Protein AF-A0A536DWQ0-F1 (afdb_monomer_lite)

pLDDT: mean 93.23, std 11.9, range [39.97, 98.62]

Radius of gyration: 15.37 Å; chains: 1; bounding box: 25×39×35 Å

Sequence (87 aa):
MVREAIKSYTAEDAERLNAELGQKSAEEIVRWAGETFGPAIKFANSFGAEDVALQDIIAKTAPQIRVFTLDTGRLNDETYEVMENVR

Foldseek 3Di:
DDDDPDDDADPVNVVVCCVVCVVDDLLVVLLCCCVVCPQNAAAEAQLPPVSLVSVVSCVVRRVSHHYDYDCPVDDDPVSVVSVVVSD

Secondary structure (DSSP, 8-state):
----------HHHHHHHHHHHTTS-HHHHHHHHHHHHGGG-EEE----HHHHHHHHHHHHH-TTSEEE----S---HHHHHHHHHT-

Structure (mmCIF, N/CA/C/O backbone):
data_AF-A0A536DWQ0-F1
#
_entry.id   AF-A0A536DWQ0-F1
#
loop_
_atom_site.group_PDB
_atom_site.id
_atom_site.type_symbol
_atom_site.label_atom_id
_atom_site.label_alt_id
_atom_site.label_comp_id
_atom_site.label_asym_id
_atom_site.label_entity_id
_atom_site.label_seq_id
_atom_site.pdbx_PDB_ins_code
_atom_site.Cartn_x
_atom_site.Cartn_y
_atom_site.Cartn_z
_atom_site.occupancy
_atom_site.B_iso_or_equiv
_atom_site.auth_seq_id
_atom_site.auth_comp_id
_atom_site.auth_asym_id
_atom_site.auth_atom_id
_atom_site.pdbx_PDB_model_num
ATOM 1 N N . MET A 1 1 ? -12.344 22.241 -13.614 1.00 39.97 1 MET A N 1
ATOM 2 C CA . MET A 1 1 ? -11.553 21.172 -12.971 1.00 39.97 1 MET A CA 1
ATOM 3 C C . MET A 1 1 ? -10.945 21.767 -11.708 1.00 39.97 1 MET A C 1
ATOM 5 O O . MET A 1 1 ? -9.957 22.484 -11.795 1.00 39.97 1 MET A O 1
ATOM 9 N N . VAL A 1 2 ? -11.627 21.627 -10.571 1.00 41.78 2 VAL A N 1
ATOM 10 C CA . VAL A 1 2 ? -11.167 22.195 -9.296 1.00 41.78 2 VAL A CA 1
ATOM 11 C C . VAL A 1 2 ? -10.063 21.273 -8.788 1.00 41.78 2 VAL A C 1
ATOM 13 O O . VAL A 1 2 ? -10.319 20.098 -8.552 1.00 41.78 2 VAL A O 1
ATOM 16 N N . ARG A 1 3 ? -8.822 21.763 -8.712 1.00 50.09 3 ARG A N 1
ATOM 17 C CA . ARG A 1 3 ? -7.767 21.062 -7.977 1.00 50.09 3 ARG A CA 1
ATOM 18 C C . ARG A 1 3 ? -8.153 21.170 -6.505 1.00 50.09 3 ARG A C 1
ATOM 20 O O . ARG A 1 3 ? -8.077 22.268 -5.960 1.00 50.09 3 ARG A O 1
ATOM 27 N N . GLU A 1 4 ? -8.626 20.088 -5.891 1.00 58.38 4 GLU A N 1
ATOM 28 C CA . GLU A 1 4 ? -8.675 20.031 -4.430 1.00 58.38 4 GLU A CA 1
ATOM 29 C C . GLU A 1 4 ? -7.269 20.331 -3.909 1.00 58.38 4 GLU A C 1
ATOM 31 O O . GLU A 1 4 ? -6.272 19.830 -4.440 1.00 58.38 4 GLU A O 1
ATOM 36 N N . ALA A 1 5 ? -7.179 21.237 -2.937 1.00 57.56 5 ALA A N 1
ATOM 37 C CA . ALA A 1 5 ? -5.914 21.576 -2.318 1.00 57.56 5 ALA A CA 1
ATOM 38 C C . ALA A 1 5 ? -5.355 20.304 -1.673 1.00 57.56 5 ALA A C 1
ATOM 40 O O . ALA A 1 5 ? -5.955 19.763 -0.746 1.00 57.56 5 ALA A O 1
ATOM 41 N N . ILE A 1 6 ? -4.220 19.817 -2.178 1.00 64.44 6 ILE A N 1
ATOM 42 C CA . ILE A 1 6 ? -3.495 18.729 -1.526 1.00 64.44 6 ILE A CA 1
ATOM 43 C C . ILE A 1 6 ? -3.109 19.254 -0.148 1.00 64.44 6 ILE A C 1
ATOM 45 O O . ILE A 1 6 ? -2.359 20.228 -0.040 1.00 64.44 6 ILE A O 1
ATOM 49 N N . LYS A 1 7 ? -3.659 18.637 0.898 1.00 76.56 7 LYS A N 1
ATOM 50 C CA . LYS A 1 7 ? -3.266 18.926 2.272 1.00 76.56 7 LYS A CA 1
ATOM 51 C C . LYS A 1 7 ? -1.758 18.701 2.380 1.00 76.56 7 LYS A C 1
ATOM 53 O O . LYS A 1 7 ? -1.275 17.597 2.144 1.00 76.56 7 LYS A O 1
ATOM 58 N N . SER A 1 8 ? -1.027 19.767 2.685 1.00 86.81 8 SER A N 1
ATOM 59 C CA . SER A 1 8 ? 0.401 19.681 2.972 1.00 86.81 8 SER A CA 1
ATOM 60 C C . SER A 1 8 ? 0.579 19.162 4.392 1.00 86.81 8 SER A C 1
ATOM 62 O O . SER A 1 8 ? -0.125 19.611 5.294 1.00 86.81 8 SER A O 1
ATOM 64 N N . TYR A 1 9 ? 1.519 18.241 4.574 1.00 91.25 9 TYR A N 1
ATOM 65 C CA . TYR A 1 9 ? 1.915 17.711 5.876 1.00 91.25 9 TYR A CA 1
ATOM 66 C C . TYR A 1 9 ? 3.314 18.227 6.210 1.00 91.25 9 TYR A C 1
ATOM 68 O O . TYR A 1 9 ? 4.174 18.266 5.326 1.00 91.25 9 TYR A O 1
ATOM 76 N N . THR A 1 10 ? 3.537 18.644 7.455 1.00 96.25 10 THR A N 1
ATOM 77 C CA . THR A 1 10 ? 4.874 19.009 7.948 1.00 96.25 10 THR A CA 1
ATOM 78 C C . THR A 1 10 ? 5.580 17.812 8.594 1.00 96.25 10 THR A C 1
ATOM 80 O O . THR A 1 10 ? 5.017 16.720 8.701 1.00 96.25 10 THR A O 1
ATOM 83 N N . ALA A 1 11 ? 6.827 18.004 9.032 1.00 96.31 11 ALA A N 1
ATOM 84 C CA . ALA A 1 11 ? 7.531 16.995 9.822 1.00 96.31 11 ALA A CA 1
ATOM 85 C C . ALA A 1 11 ? 6.826 16.749 11.170 1.00 96.31 11 ALA A C 1
ATOM 87 O O . ALA A 1 11 ? 6.646 15.601 11.570 1.00 96.31 11 ALA A O 1
ATOM 88 N N . GLU A 1 12 ? 6.337 17.809 11.819 1.00 97.56 12 GLU A N 1
ATOM 89 C CA . GLU A 1 12 ? 5.588 17.726 13.077 1.00 97.56 12 GLU A CA 1
ATOM 90 C C . GLU A 1 12 ? 4.261 16.973 12.906 1.00 97.56 12 GLU A C 1
ATOM 92 O O . GLU A 1 12 ? 3.860 16.206 13.783 1.00 97.56 12 GLU A O 1
ATOM 97 N N . ASP A 1 13 ? 3.585 17.133 11.761 1.00 96.25 13 ASP A N 1
ATOM 98 C CA . ASP A 1 13 ? 2.407 16.322 11.446 1.00 96.25 13 ASP A CA 1
ATOM 99 C C . ASP A 1 13 ? 2.745 14.834 11.349 1.00 96.25 13 ASP A C 1
ATOM 101 O O . ASP A 1 13 ? 1.973 14.008 11.837 1.00 96.25 13 ASP A O 1
ATOM 105 N N . ALA A 1 14 ? 3.871 14.483 10.722 1.00 96.00 14 ALA A N 1
ATOM 106 C CA . ALA A 1 14 ? 4.299 13.094 10.591 1.00 96.00 14 ALA A CA 1
ATOM 107 C C . ALA A 1 14 ? 4.617 12.474 11.960 1.00 96.00 14 ALA A C 1
ATOM 109 O O . ALA A 1 14 ? 4.186 11.356 12.236 1.00 96.00 14 ALA A O 1
ATOM 110 N N . GLU A 1 15 ? 5.300 13.203 12.845 1.00 97.75 15 GLU A N 1
ATOM 111 C CA . GLU A 1 15 ? 5.570 12.756 14.218 1.00 97.75 15 GLU A CA 1
ATOM 112 C C . GLU A 1 15 ? 4.279 12.527 15.008 1.00 97.75 15 GLU A C 1
ATOM 114 O O . GLU A 1 15 ? 4.093 11.467 15.613 1.00 97.75 15 GLU A O 1
ATOM 119 N N . ARG A 1 16 ? 3.348 13.486 14.948 1.00 97.31 16 ARG A N 1
ATOM 120 C CA . ARG A 1 16 ? 2.041 13.373 15.601 1.00 97.31 16 ARG A CA 1
ATOM 121 C C . ARG A 1 16 ? 1.252 12.174 15.069 1.00 97.31 16 ARG A C 1
ATOM 123 O O . ARG A 1 16 ? 0.729 11.389 15.857 1.00 97.31 16 ARG A O 1
ATOM 130 N N . LEU A 1 17 ? 1.183 12.005 13.748 1.00 97.12 17 LEU A N 1
ATOM 131 C CA . LEU A 1 17 ? 0.471 10.888 13.124 1.00 97.12 17 LEU A CA 1
ATOM 132 C C . LEU A 1 17 ? 1.111 9.541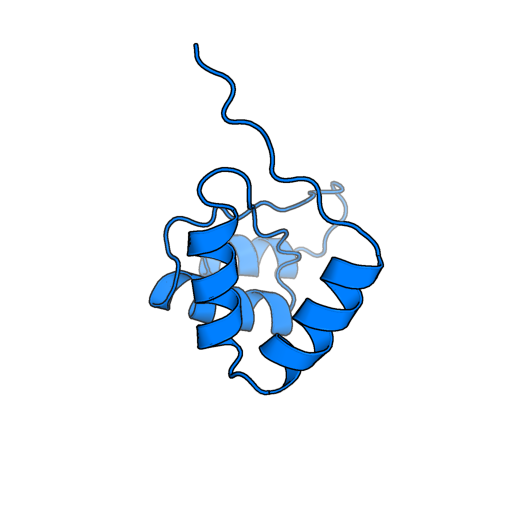 13.448 1.00 97.12 17 LEU A C 1
ATOM 134 O O . LEU A 1 17 ? 0.382 8.588 13.690 1.00 97.12 17 LEU A O 1
ATOM 138 N N . ASN A 1 18 ? 2.440 9.449 13.513 1.00 97.81 18 ASN A N 1
ATOM 139 C CA . ASN A 1 18 ? 3.115 8.222 13.934 1.00 97.81 18 ASN A CA 1
ATOM 140 C C . ASN A 1 18 ? 2.736 7.835 15.371 1.00 97.81 18 ASN A C 1
ATOM 142 O O . ASN A 1 18 ? 2.480 6.662 15.636 1.00 97.81 18 ASN A O 1
ATOM 146 N N . ALA A 1 19 ? 2.648 8.805 16.287 1.00 97.75 19 ALA A N 1
ATOM 147 C CA . ALA A 1 19 ? 2.219 8.551 17.661 1.00 97.75 19 ALA A CA 1
ATOM 148 C C . ALA A 1 19 ? 0.741 8.120 17.745 1.00 97.75 19 ALA A C 1
ATOM 150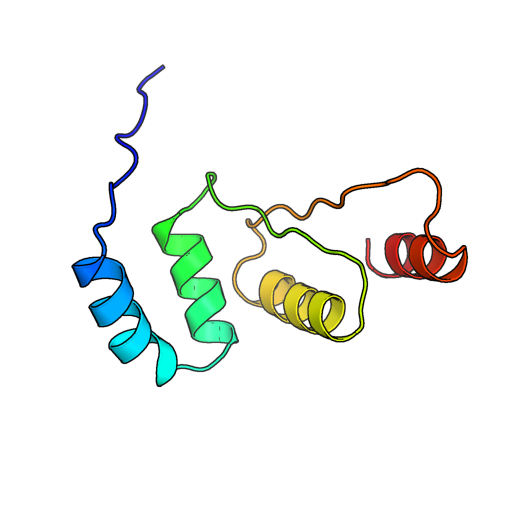 O O . ALA A 1 19 ? 0.411 7.185 18.474 1.00 97.75 19 ALA A O 1
ATOM 151 N N . GLU A 1 20 ? -0.144 8.768 16.981 1.00 97.50 20 GLU A N 1
ATOM 152 C CA . GLU A 1 20 ? -1.583 8.472 16.959 1.00 97.50 20 GLU A CA 1
ATOM 153 C C . GLU A 1 20 ? -1.910 7.135 16.274 1.00 97.50 20 GLU A C 1
ATOM 155 O O . GLU A 1 20 ? -2.712 6.348 16.780 1.00 97.50 20 GLU A O 1
ATOM 160 N N . LEU A 1 21 ? -1.311 6.878 15.110 1.00 98.12 21 LEU A N 1
ATOM 161 C CA . LEU A 1 21 ? -1.577 5.699 14.284 1.00 98.12 21 LE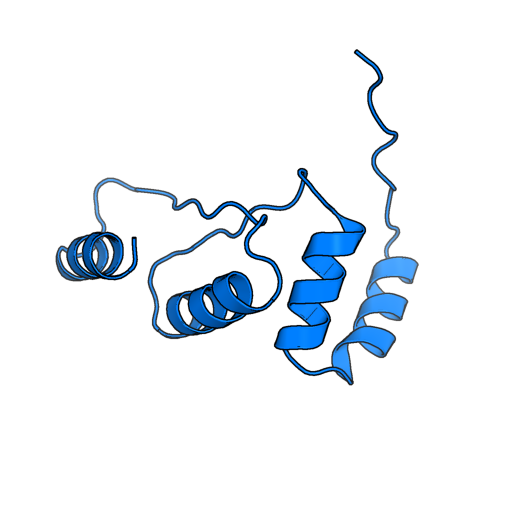U A CA 1
ATOM 162 C C . LEU A 1 21 ? -0.783 4.477 14.747 1.00 98.12 21 LEU A C 1
ATOM 164 O O . LEU A 1 21 ? -1.263 3.362 14.587 1.00 98.12 21 LEU A O 1
ATOM 168 N N . GLY A 1 22 ? 0.380 4.656 15.381 1.00 97.12 22 GLY A N 1
ATOM 169 C CA . GLY A 1 22 ? 1.202 3.551 15.887 1.00 97.12 22 GLY A CA 1
ATOM 170 C C . GLY A 1 22 ? 0.545 2.720 16.997 1.00 97.12 22 GLY A C 1
ATOM 171 O O . GLY A 1 22 ? 1.062 1.666 17.350 1.00 97.12 22 GLY A O 1
ATOM 172 N N . GLN A 1 23 ? -0.583 3.178 17.548 1.00 96.56 23 GLN A N 1
ATOM 173 C CA . GLN A 1 23 ? -1.395 2.448 18.531 1.00 96.56 23 GLN A CA 1
ATOM 174 C C . GLN A 1 23 ? -2.614 1.741 17.909 1.00 96.56 23 GLN A C 1
ATOM 176 O O . GLN A 1 23 ? -3.434 1.182 18.636 1.00 96.56 23 GLN A O 1
ATOM 181 N N . LYS A 1 24 ? -2.774 1.801 16.583 1.00 98.25 24 LYS A N 1
ATOM 182 C CA . LYS A 1 24 ? -3.925 1.253 15.856 1.00 98.25 24 LYS A CA 1
ATOM 183 C C . LYS A 1 24 ? -3.588 -0.063 15.164 1.00 98.25 24 LYS A C 1
ATOM 185 O O . LYS A 1 24 ? -2.427 -0.366 14.897 1.00 98.25 24 LYS A O 1
ATOM 190 N N . SER A 1 25 ? -4.625 -0.831 14.846 1.00 98.38 25 SER A N 1
ATOM 191 C CA . SER A 1 25 ? -4.511 -2.002 13.970 1.00 98.38 25 SER A CA 1
ATOM 192 C C . SER A 1 25 ? -4.174 -1.605 12.527 1.00 98.38 25 SER A C 1
ATOM 194 O O . SER A 1 25 ? -4.415 -0.472 12.103 1.00 98.38 25 SER A O 1
ATOM 196 N N . ALA A 1 26 ? -3.648 -2.549 11.743 1.00 98.00 26 ALA A N 1
ATOM 197 C CA . ALA A 1 26 ? -3.343 -2.318 10.332 1.00 98.00 26 ALA A CA 1
ATOM 198 C C . ALA A 1 26 ? -4.602 -1.925 9.537 1.00 98.00 26 ALA A C 1
ATOM 200 O O . ALA A 1 26 ? -4.566 -1.001 8.728 1.00 98.00 26 ALA A O 1
ATOM 201 N N . GLU A 1 27 ? -5.736 -2.563 9.826 1.00 98.56 27 GLU A N 1
ATOM 202 C CA . GLU A 1 27 ? -7.049 -2.281 9.247 1.00 98.56 27 GLU 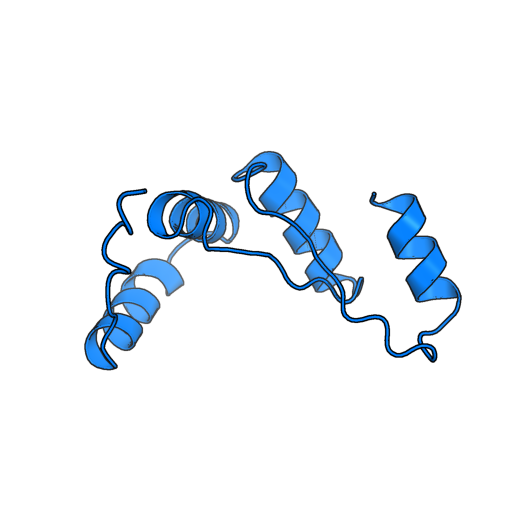A CA 1
ATOM 203 C C . GLU A 1 27 ? -7.496 -0.838 9.494 1.00 98.56 27 GLU A C 1
ATOM 205 O O . GLU A 1 27 ? -8.009 -0.175 8.591 1.00 98.56 27 GLU A O 1
ATOM 210 N N . GLU A 1 28 ? -7.306 -0.334 10.715 1.00 98.62 28 GLU A N 1
ATOM 211 C CA . GLU A 1 28 ? -7.631 1.050 11.063 1.00 98.62 28 GLU A CA 1
ATOM 212 C C . GLU A 1 28 ? -6.712 2.048 10.353 1.00 98.62 28 GLU A C 1
ATOM 214 O O . GLU A 1 28 ? -7.189 3.083 9.887 1.00 98.62 28 GLU A O 1
ATOM 219 N N . ILE A 1 29 ? -5.416 1.745 10.241 1.00 98.50 29 ILE A N 1
ATOM 220 C CA . ILE A 1 29 ? -4.447 2.605 9.546 1.00 98.50 29 ILE A CA 1
ATOM 221 C C . ILE A 1 29 ? -4.766 2.667 8.049 1.00 98.50 29 ILE A C 1
ATOM 223 O O . ILE A 1 29 ? -4.795 3.751 7.465 1.00 98.50 29 ILE A O 1
ATOM 227 N N . VAL A 1 30 ? -5.055 1.524 7.423 1.00 98.31 30 VAL A N 1
ATOM 228 C CA . VAL A 1 30 ? -5.413 1.442 6.000 1.00 98.31 30 VAL A CA 1
ATOM 229 C C . VAL A 1 30 ? -6.727 2.168 5.719 1.00 98.31 30 VAL A C 1
ATOM 231 O O . VAL A 1 30 ? -6.802 2.945 4.764 1.00 98.31 30 VAL A O 1
ATOM 234 N N . ARG A 1 31 ? -7.743 1.993 6.576 1.00 98.44 31 ARG A N 1
ATOM 235 C CA . ARG A 1 31 ? -9.000 2.749 6.489 1.00 98.44 31 ARG A CA 1
ATOM 236 C C . ARG A 1 31 ? -8.749 4.251 6.581 1.00 98.44 31 ARG A C 1
ATOM 238 O O . ARG A 1 31 ? -9.194 4.992 5.707 1.00 98.44 31 ARG A O 1
ATOM 245 N N . TRP A 1 32 ? -7.985 4.686 7.585 1.00 97.81 32 TRP A N 1
ATOM 246 C CA . TRP A 1 32 ? -7.621 6.091 7.762 1.00 97.81 32 TRP A CA 1
ATOM 247 C C . TRP A 1 32 ? -6.913 6.657 6.528 1.00 97.81 32 TRP A C 1
ATOM 249 O O . TRP A 1 32 ? -7.241 7.757 6.086 1.00 97.81 32 TRP A O 1
ATOM 259 N N . ALA A 1 33 ? -5.980 5.910 5.934 1.00 96.81 33 ALA A N 1
ATOM 260 C CA . ALA A 1 33 ? -5.262 6.345 4.741 1.00 96.81 33 ALA A CA 1
ATOM 261 C C . ALA A 1 33 ? -6.208 6.486 3.534 1.00 96.81 33 ALA A C 1
ATOM 263 O O . ALA A 1 33 ? -6.159 7.490 2.820 1.00 96.81 33 ALA A O 1
ATOM 264 N N . GLY A 1 34 ? -7.112 5.521 3.343 1.00 96.69 34 GLY A N 1
ATOM 265 C CA . GLY A 1 34 ? -8.122 5.552 2.286 1.00 96.69 34 GLY A CA 1
ATOM 266 C C . GLY A 1 34 ? -9.117 6.710 2.418 1.00 96.69 34 GLY A C 1
ATOM 267 O O . GLY A 1 34 ? -9.518 7.276 1.403 1.00 96.69 34 GLY A O 1
ATOM 268 N N . GLU A 1 35 ? -9.497 7.084 3.640 1.00 96.00 35 GLU A N 1
ATOM 269 C CA . GLU A 1 35 ? -10.380 8.225 3.925 1.00 96.00 35 GLU A CA 1
ATOM 270 C C . GLU A 1 35 ? -9.646 9.570 3.814 1.00 96.00 35 GLU A C 1
ATOM 272 O O . GLU A 1 35 ? -10.191 10.537 3.286 1.00 96.00 35 GLU A O 1
ATOM 277 N N . THR A 1 36 ? -8.396 9.630 4.278 1.00 95.06 36 THR A N 1
ATOM 278 C CA . THR A 1 36 ? -7.600 10.866 4.347 1.00 95.06 36 THR A CA 1
ATOM 279 C C . THR A 1 36 ? -7.092 11.309 2.981 1.00 95.06 36 THR A C 1
ATOM 281 O O . THR A 1 36 ? -7.131 12.496 2.658 1.00 95.06 36 THR A O 1
ATOM 284 N N . PHE A 1 37 ? -6.583 10.369 2.185 1.00 93.44 37 PHE A N 1
ATOM 285 C CA . PHE A 1 37 ? -5.956 10.667 0.898 1.00 93.44 37 PHE A CA 1
ATOM 286 C C . PHE A 1 37 ? -6.877 10.381 -0.291 1.00 93.44 37 PHE A C 1
ATOM 288 O O . PHE A 1 37 ? -6.600 10.841 -1.402 1.00 93.44 37 PHE A O 1
ATOM 295 N N . GLY A 1 38 ? -7.971 9.642 -0.077 1.00 92.50 38 GLY A N 1
ATOM 296 C CA . GLY A 1 38 ? -8.997 9.404 -1.086 1.00 92.50 38 GLY A CA 1
ATOM 297 C C . GLY A 1 38 ? -8.409 8.888 -2.410 1.00 92.50 38 GLY A C 1
ATOM 298 O O . GLY A 1 38 ? -7.609 7.956 -2.409 1.00 92.50 38 GLY A O 1
ATOM 299 N N . PRO A 1 39 ? -8.746 9.492 -3.563 1.00 91.44 39 PRO A N 1
ATOM 300 C CA . PRO A 1 39 ? -8.216 9.069 -4.863 1.00 91.44 39 PRO A CA 1
ATOM 301 C C . PRO A 1 39 ? -6.704 9.278 -5.067 1.00 91.44 39 PRO A C 1
ATOM 303 O O . PRO A 1 39 ? -6.158 8.795 -6.062 1.00 91.44 39 PRO A O 1
ATOM 306 N N . ALA A 1 40 ? -6.027 10.035 -4.196 1.00 91.94 40 ALA A N 1
ATOM 307 C CA . ALA A 1 40 ? -4.611 10.362 -4.359 1.00 91.94 40 ALA A CA 1
ATOM 308 C C . ALA A 1 40 ? -3.671 9.242 -3.883 1.00 91.94 40 ALA A C 1
ATOM 310 O O . ALA A 1 40 ? -2.534 9.175 -4.357 1.00 91.94 40 ALA A O 1
ATOM 311 N N . ILE A 1 41 ? -4.124 8.356 -2.986 1.00 95.69 41 ILE A N 1
ATOM 312 C CA . ILE A 1 41 ? -3.319 7.224 -2.514 1.00 95.69 41 ILE A CA 1
ATOM 313 C C . ILE A 1 41 ? -3.394 6.042 -3.481 1.00 95.69 41 ILE A C 1
ATOM 315 O O . ILE A 1 41 ? -4.439 5.712 -4.046 1.00 95.69 41 ILE A O 1
ATOM 319 N N . LYS A 1 42 ? -2.249 5.386 -3.661 1.00 97.31 42 LYS A N 1
ATOM 320 C CA . LYS A 1 42 ? -2.106 4.138 -4.405 1.00 97.31 42 LYS A CA 1
ATOM 321 C C . LYS A 1 42 ? -1.205 3.209 -3.610 1.00 97.31 42 LYS A C 1
ATOM 323 O O . LYS A 1 42 ? -0.252 3.674 -2.987 1.00 97.31 42 LYS A O 1
ATOM 328 N N . PHE A 1 43 ? -1.493 1.919 -3.658 1.00 97.75 43 PHE A N 1
ATOM 329 C CA . PHE A 1 43 ? -0.674 0.901 -3.025 1.00 97.75 43 PHE A CA 1
ATOM 330 C C . PHE A 1 43 ? 0.343 0.359 -4.032 1.00 97.75 43 PHE A C 1
ATOM 332 O O . PHE A 1 43 ? -0.039 -0.195 -5.063 1.00 97.75 43 PHE A O 1
ATOM 339 N N . ALA A 1 44 ? 1.627 0.571 -3.752 1.00 97.88 44 ALA A N 1
ATOM 340 C CA . ALA A 1 44 ? 2.712 -0.063 -4.489 1.00 97.88 44 ALA A CA 1
ATOM 341 C C . ALA A 1 44 ? 2.875 -1.489 -3.957 1.00 97.88 44 ALA A C 1
ATOM 343 O O . ALA A 1 44 ? 3.162 -1.652 -2.777 1.00 97.88 44 ALA A O 1
ATOM 344 N N . ASN A 1 45 ? 2.678 -2.489 -4.809 1.00 97.38 45 ASN A N 1
ATOM 345 C CA . ASN A 1 45 ? 2.719 -3.897 -4.437 1.00 97.38 45 ASN A CA 1
ATOM 346 C C . ASN A 1 45 ? 3.816 -4.618 -5.235 1.00 97.38 45 ASN A C 1
ATOM 348 O O . ASN A 1 45 ? 3.803 -4.625 -6.471 1.00 97.38 45 ASN A O 1
ATOM 352 N N . SER A 1 46 ? 4.782 -5.192 -4.524 1.00 96.56 46 SER A N 1
ATOM 353 C CA . SER A 1 46 ? 5.871 -6.014 -5.070 1.00 96.56 46 SER A CA 1
ATOM 354 C C . SER A 1 46 ? 5.513 -7.498 -5.202 1.00 96.56 46 SER A C 1
ATOM 356 O O . SER A 1 46 ? 6.265 -8.263 -5.799 1.00 96.56 46 SER A O 1
ATOM 358 N N . PHE A 1 47 ? 4.358 -7.885 -4.665 1.00 97.00 47 PHE A N 1
ATOM 359 C CA . PHE A 1 47 ? 3.827 -9.239 -4.540 1.00 97.00 47 PHE A CA 1
ATOM 360 C C . PHE A 1 47 ? 4.652 -10.149 -3.620 1.00 97.00 47 PHE A C 1
ATOM 362 O O . PHE A 1 47 ? 4.571 -11.374 -3.707 1.00 97.00 47 PHE A O 1
ATOM 369 N N . GLY A 1 48 ? 5.404 -9.549 -2.692 1.00 96.62 48 GLY A N 1
ATOM 370 C CA . GL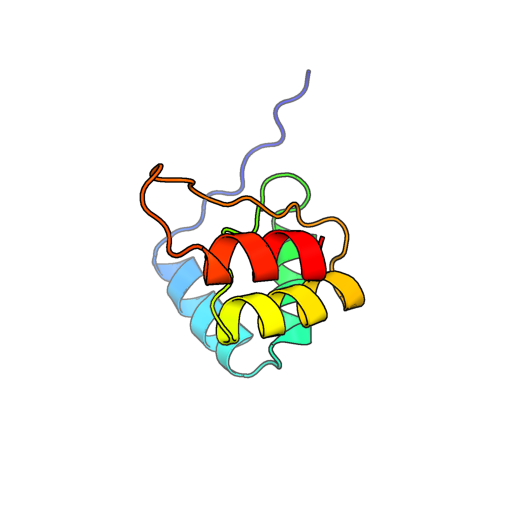Y A 1 48 ? 5.922 -10.229 -1.506 1.00 96.62 48 GLY A CA 1
ATOM 371 C C . GLY A 1 48 ? 4.804 -10.649 -0.543 1.00 96.62 48 GLY A C 1
ATOM 372 O O . GLY A 1 48 ? 3.664 -10.189 -0.638 1.00 96.62 48 GLY A O 1
ATOM 373 N N . ALA A 1 49 ? 5.124 -11.526 0.408 1.00 96.81 49 ALA A N 1
ATOM 374 C CA . ALA A 1 49 ? 4.135 -12.080 1.334 1.00 96.81 49 ALA A CA 1
ATOM 375 C C . ALA A 1 49 ? 3.439 -10.992 2.176 1.00 96.81 49 ALA A C 1
ATOM 377 O O . ALA A 1 49 ? 2.227 -11.040 2.385 1.00 96.81 49 ALA A O 1
ATOM 378 N N . GLU A 1 50 ? 4.197 -9.997 2.630 1.00 97.69 50 GLU A N 1
ATOM 379 C CA . GLU A 1 50 ? 3.710 -8.852 3.393 1.00 97.69 50 GLU A CA 1
ATOM 380 C C . GLU A 1 50 ? 2.793 -7.943 2.568 1.00 97.69 50 GLU A C 1
ATOM 382 O O . GLU A 1 50 ? 1.752 -7.514 3.067 1.00 97.69 50 GLU A O 1
ATOM 387 N N . ASP A 1 51 ? 3.120 -7.713 1.294 1.00 97.38 51 ASP A N 1
ATOM 388 C CA . ASP A 1 51 ? 2.306 -6.871 0.420 1.00 97.38 51 ASP A CA 1
ATOM 389 C C . ASP A 1 51 ? 0.997 -7.568 0.042 1.00 97.38 51 ASP A C 1
ATOM 391 O O . ASP A 1 51 ? -0.047 -6.922 -0.028 1.00 97.38 51 ASP A O 1
ATOM 395 N N . VAL A 1 52 ? 1.017 -8.890 -0.153 1.00 97.25 52 VAL A N 1
ATOM 396 C CA . VAL A 1 52 ? -0.198 -9.683 -0.396 1.00 97.25 52 VAL A CA 1
ATOM 397 C C . VAL A 1 52 ? -1.093 -9.705 0.848 1.00 97.25 52 VAL A C 1
ATOM 399 O O . VAL A 1 52 ? -2.310 -9.552 0.728 1.00 97.25 52 VAL A O 1
ATOM 402 N N . ALA A 1 53 ? -0.518 -9.817 2.050 1.00 97.44 53 ALA A N 1
ATOM 403 C CA . ALA A 1 53 ? -1.277 -9.693 3.295 1.00 97.44 53 ALA A CA 1
ATOM 404 C C . ALA A 1 53 ? -1.906 -8.295 3.440 1.00 97.44 53 ALA A C 1
ATOM 406 O O . ALA A 1 53 ? -3.077 -8.166 3.802 1.00 97.44 53 ALA A O 1
ATOM 407 N N . LEU A 1 54 ? -1.161 -7.240 3.101 1.00 98.06 54 LEU A N 1
ATOM 408 C CA . LEU A 1 54 ? -1.676 -5.874 3.110 1.00 98.06 54 LEU A CA 1
ATOM 409 C C . LEU A 1 54 ? -2.737 -5.646 2.021 1.00 98.06 54 LEU A C 1
ATOM 411 O O . LEU A 1 54 ? -3.713 -4.938 2.264 1.00 98.06 54 LEU A O 1
ATOM 415 N N . GLN A 1 55 ? -2.606 -6.278 0.852 1.00 97.62 55 GLN A N 1
ATOM 416 C CA . GLN A 1 55 ? -3.618 -6.244 -0.205 1.00 97.62 55 GLN A CA 1
ATOM 417 C C . GLN A 1 55 ? -4.949 -6.846 0.265 1.00 97.62 55 GLN A C 1
ATOM 419 O O . GLN A 1 55 ? -5.997 -6.264 -0.015 1.00 97.62 55 GLN A O 1
ATOM 424 N N . ASP A 1 56 ? -4.930 -7.956 1.007 1.00 97.88 56 ASP A N 1
ATOM 425 C CA . ASP A 1 56 ? -6.142 -8.537 1.604 1.00 97.88 56 ASP A CA 1
ATOM 426 C C . ASP A 1 56 ? -6.809 -7.565 2.596 1.00 97.88 56 ASP A C 1
ATOM 428 O O . ASP A 1 56 ? -8.026 -7.354 2.549 1.00 97.88 56 ASP A O 1
ATOM 432 N N . ILE A 1 57 ? -6.015 -6.889 3.436 1.00 98.38 57 ILE A N 1
ATOM 433 C CA . ILE A 1 57 ? -6.512 -5.844 4.345 1.00 98.38 57 ILE A CA 1
ATOM 434 C C . ILE A 1 57 ? -7.135 -4.685 3.556 1.00 98.38 57 ILE A C 1
ATOM 436 O O . ILE A 1 57 ? -8.250 -4.256 3.870 1.00 98.38 57 ILE A O 1
ATOM 440 N N . ILE A 1 58 ? -6.456 -4.186 2.519 1.00 98.19 58 ILE A N 1
ATOM 441 C CA . ILE A 1 58 ? -6.952 -3.110 1.647 1.00 98.19 58 ILE A CA 1
ATOM 442 C C . ILE A 1 58 ? -8.276 -3.511 0.995 1.00 98.19 58 ILE A C 1
ATOM 444 O O . ILE A 1 58 ? -9.236 -2.743 1.065 1.00 98.19 58 ILE A O 1
ATOM 448 N N . ALA A 1 59 ? -8.374 -4.720 0.437 1.00 97.31 59 ALA A N 1
ATOM 449 C CA . ALA A 1 59 ? -9.590 -5.214 -0.206 1.00 97.31 59 ALA A CA 1
ATOM 450 C C . ALA A 1 59 ? -10.797 -5.225 0.749 1.00 97.31 59 ALA A C 1
ATOM 452 O O . ALA A 1 59 ? -11.917 -4.917 0.342 1.00 97.31 59 ALA A O 1
ATOM 453 N N . LYS A 1 60 ? -10.573 -5.532 2.032 1.00 97.81 60 LYS A N 1
ATOM 454 C CA . LYS A 1 60 ? -11.623 -5.579 3.064 1.00 97.81 60 LYS A CA 1
ATOM 455 C C . LYS A 1 60 ? -11.978 -4.215 3.653 1.00 97.81 60 LYS A C 1
ATOM 457 O O . LYS A 1 60 ? -13.106 -4.025 4.108 1.00 97.81 60 LYS A O 1
ATOM 462 N N . THR A 1 61 ? -11.033 -3.278 3.712 1.00 98.00 61 THR A N 1
ATOM 463 C CA . THR A 1 61 ? -11.174 -2.059 4.534 1.00 98.00 61 THR A CA 1
ATOM 464 C C . THR A 1 61 ? -11.207 -0.763 3.737 1.00 98.00 61 THR A C 1
ATOM 466 O O . THR A 1 61 ? -11.904 0.168 4.144 1.00 98.00 61 THR A O 1
ATOM 469 N N . ALA A 1 62 ? -10.505 -0.708 2.606 1.00 97.88 62 ALA A N 1
ATOM 470 C CA . ALA A 1 62 ? -10.388 0.458 1.741 1.00 97.88 62 ALA A CA 1
ATOM 471 C C . ALA A 1 62 ? -10.282 0.040 0.255 1.00 97.88 62 ALA A C 1
ATOM 473 O O . ALA A 1 62 ? -9.289 0.361 -0.407 1.00 97.88 62 ALA A O 1
ATOM 474 N N . PRO A 1 63 ? -11.296 -0.657 -0.305 1.00 96.81 63 PRO A N 1
ATOM 475 C CA . PRO A 1 63 ? -11.243 -1.233 -1.657 1.00 96.81 63 PRO A CA 1
ATOM 476 C C . PRO A 1 63 ? -11.102 -0.193 -2.782 1.00 96.81 63 PRO A C 1
ATOM 478 O O . PRO A 1 63 ? -10.839 -0.543 -3.929 1.00 96.81 63 PRO A O 1
ATOM 481 N N . GLN A 1 64 ? -11.270 1.096 -2.478 1.00 96.00 64 GLN A N 1
ATOM 482 C CA . GLN A 1 64 ? -11.024 2.194 -3.409 1.00 96.00 64 GLN A CA 1
ATOM 483 C C . GLN A 1 64 ? -9.532 2.451 -3.691 1.00 96.00 64 GLN A C 1
ATOM 485 O O . GLN A 1 64 ? -9.218 3.107 -4.688 1.00 96.00 64 GLN A O 1
ATOM 490 N N . ILE A 1 65 ? -8.612 1.978 -2.838 1.00 97.56 65 ILE A N 1
ATOM 491 C CA . ILE A 1 65 ? -7.168 2.174 -3.027 1.00 97.56 65 ILE A CA 1
ATOM 492 C C . ILE A 1 65 ? -6.703 1.344 -4.224 1.00 97.56 65 ILE A C 1
ATOM 494 O O . ILE A 1 65 ? -6.851 0.126 -4.271 1.00 97.56 65 ILE A O 1
ATOM 498 N N . ARG A 1 66 ? -6.108 2.015 -5.213 1.00 95.75 66 ARG A N 1
ATOM 499 C CA . ARG A 1 66 ? -5.626 1.364 -6.435 1.00 95.75 66 ARG A CA 1
ATOM 500 C C . ARG A 1 66 ? -4.257 0.733 -6.206 1.00 95.75 66 ARG A C 1
ATOM 502 O O . ARG A 1 66 ? -3.347 1.411 -5.734 1.00 95.75 66 ARG A O 1
ATOM 509 N N . VAL A 1 67 ? -4.107 -0.521 -6.618 1.00 95.56 67 VAL A N 1
ATOM 510 C CA . VAL A 1 67 ? -2.834 -1.251 -6.593 1.00 95.56 67 VAL A CA 1
ATOM 511 C C . VAL A 1 67 ? -2.051 -0.993 -7.884 1.00 95.56 67 VAL A C 1
ATOM 513 O O . VAL A 1 67 ? -2.636 -0.929 -8.969 1.00 95.56 67 VAL A O 1
ATOM 516 N N . PHE A 1 68 ? -0.735 -0.831 -7.777 1.00 96.19 68 PHE A N 1
ATOM 517 C CA . PHE A 1 68 ? 0.187 -0.822 -8.911 1.00 96.19 68 PHE A CA 1
ATOM 518 C C . PHE A 1 68 ? 1.486 -1.542 -8.554 1.00 96.19 68 PHE A C 1
ATOM 520 O O . PHE A 1 68 ? 1.836 -1.659 -7.384 1.00 96.19 68 PHE A O 1
ATOM 527 N N . THR A 1 69 ? 2.221 -1.975 -9.572 1.00 96.88 69 THR A N 1
ATOM 528 C CA . THR A 1 69 ? 3.553 -2.563 -9.418 1.00 96.88 69 THR A CA 1
ATOM 529 C C . THR A 1 69 ? 4.532 -1.910 -10.382 1.00 96.88 69 THR A C 1
ATOM 531 O O . THR A 1 69 ? 4.124 -1.317 -11.387 1.00 96.88 69 THR A O 1
ATOM 534 N N . LEU A 1 70 ? 5.821 -1.999 -10.070 1.00 97.31 70 LEU A N 1
ATOM 535 C CA . LEU A 1 70 ? 6.896 -1.578 -10.958 1.00 97.31 70 LEU A CA 1
ATOM 536 C C . LEU A 1 70 ? 7.504 -2.821 -11.601 1.00 97.31 70 LEU A C 1
ATOM 538 O O . LEU A 1 70 ? 8.361 -3.479 -11.015 1.00 97.31 70 LEU A O 1
ATOM 542 N N . ASP A 1 71 ? 7.065 -3.128 -12.818 1.00 96.62 71 ASP A N 1
ATOM 543 C CA . ASP A 1 71 ? 7.660 -4.204 -13.598 1.00 96.62 71 ASP A CA 1
ATOM 544 C C . ASP A 1 71 ? 9.011 -3.753 -14.171 1.00 96.62 71 ASP A C 1
ATOM 546 O O . ASP A 1 71 ? 9.097 -2.876 -15.034 1.00 96.62 71 ASP A O 1
ATOM 550 N N . THR A 1 72 ? 10.085 -4.344 -13.655 1.00 97.12 72 THR A N 1
ATOM 551 C CA . THR A 1 72 ? 11.461 -4.053 -14.082 1.00 97.12 72 THR A CA 1
ATOM 552 C C . THR A 1 72 ? 11.863 -4.807 -15.356 1.00 97.12 72 THR A C 1
ATOM 554 O O . THR A 1 72 ? 12.953 -4.576 -15.897 1.00 97.12 72 THR A O 1
ATOM 557 N N . GLY A 1 73 ? 11.021 -5.740 -15.816 1.00 97.19 73 GLY A N 1
ATOM 558 C CA . GLY A 1 73 ? 11.308 -6.697 -16.882 1.00 97.19 73 GLY A CA 1
ATOM 559 C C . GLY A 1 73 ? 12.270 -7.819 -16.476 1.00 97.19 73 GLY A C 1
ATOM 560 O O . GLY A 1 73 ? 12.836 -8.469 -17.352 1.00 97.19 73 GLY A O 1
ATOM 561 N N . ARG A 1 74 ? 12.544 -7.983 -15.171 1.00 97.12 74 ARG A N 1
ATOM 562 C CA . ARG A 1 74 ? 13.486 -8.969 -14.598 1.00 97.12 74 ARG A CA 1
ATOM 563 C C . ARG A 1 74 ? 13.005 -9.537 -13.255 1.00 97.12 74 ARG A C 1
ATOM 565 O O . ARG A 1 74 ? 13.828 -9.909 -12.422 1.00 97.12 74 ARG A O 1
ATOM 572 N N . LEU A 1 75 ? 11.697 -9.524 -13.003 1.00 97.75 75 LEU A N 1
ATOM 573 C CA . LEU A 1 75 ? 11.145 -10.179 -11.816 1.00 97.75 75 LEU A CA 1
ATOM 574 C C . LEU A 1 75 ? 11.228 -11.700 -11.987 1.00 97.75 75 LEU A C 1
ATOM 576 O O . LEU A 1 75 ? 11.368 -12.189 -13.108 1.00 97.75 75 LEU A O 1
ATOM 580 N N . ASN A 1 76 ? 11.168 -12.435 -10.878 1.00 97.62 76 ASN A N 1
ATOM 581 C CA . ASN A 1 76 ? 11.083 -13.891 -10.946 1.00 97.62 76 ASN A CA 1
ATOM 582 C C . ASN A 1 76 ? 9.730 -14.299 -11.549 1.00 97.62 76 ASN A C 1
ATOM 584 O O . ASN A 1 76 ? 8.729 -13.606 -11.340 1.00 97.62 76 ASN A O 1
ATOM 588 N N . ASP A 1 77 ? 9.688 -15.433 -12.247 1.00 98.00 77 ASP A N 1
ATOM 589 C CA . ASP A 1 77 ? 8.456 -15.956 -12.848 1.00 98.00 77 ASP A CA 1
ATOM 590 C C . ASP A 1 77 ? 7.373 -16.188 -11.780 1.00 98.00 77 ASP A C 1
ATOM 592 O O . ASP A 1 77 ? 6.216 -15.815 -11.972 1.00 98.00 77 ASP A O 1
ATOM 596 N N . GLU A 1 78 ? 7.765 -16.655 -10.591 1.00 97.75 78 GLU A N 1
ATOM 597 C CA . GLU A 1 78 ? 6.876 -16.843 -9.442 1.00 97.75 78 GLU A CA 1
ATOM 598 C C . GLU A 1 78 ? 6.223 -15.531 -8.987 1.00 97.75 78 GLU A C 1
ATOM 600 O O . GLU A 1 78 ? 5.092 -15.530 -8.505 1.00 97.75 78 GLU A O 1
ATOM 605 N N . THR A 1 79 ? 6.903 -14.390 -9.147 1.00 97.62 79 THR A N 1
ATOM 606 C CA . THR A 1 79 ? 6.306 -13.090 -8.829 1.00 97.62 79 THR A CA 1
ATOM 607 C C . THR A 1 79 ? 5.154 -12.804 -9.783 1.00 97.62 79 THR A C 1
ATOM 609 O O . THR A 1 79 ? 4.078 -12.447 -9.309 1.00 97.62 79 THR A O 1
ATOM 612 N N . TYR A 1 80 ? 5.342 -13.015 -11.093 1.00 97.12 80 TYR A N 1
ATOM 613 C CA . TYR A 1 80 ? 4.282 -12.862 -12.097 1.00 97.12 80 TYR A CA 1
ATOM 614 C C . TYR A 1 80 ? 3.107 -13.815 -11.838 1.00 97.12 80 TYR A C 1
ATOM 616 O O . TYR A 1 80 ? 1.953 -13.393 -11.927 1.00 97.12 80 TYR A O 1
ATOM 624 N N . GLU A 1 81 ? 3.378 -15.063 -11.448 1.00 97.69 81 GLU A N 1
ATOM 625 C CA . GLU A 1 81 ? 2.338 -16.024 -11.061 1.00 97.69 81 GLU A CA 1
ATOM 626 C C . GLU A 1 81 ? 1.509 -15.528 -9.870 1.00 97.69 81 GLU A C 1
ATOM 628 O O . GLU A 1 81 ? 0.279 -15.590 -9.903 1.00 97.69 81 GLU A O 1
ATOM 633 N N . VAL A 1 82 ? 2.149 -14.987 -8.825 1.00 97.44 82 VAL A N 1
ATOM 634 C CA . VAL A 1 82 ? 1.426 -14.389 -7.693 1.00 97.44 82 VAL A CA 1
ATOM 635 C C . VAL A 1 82 ? 0.569 -13.214 -8.161 1.00 97.44 82 VAL A C 1
ATOM 637 O O . VAL A 1 82 ? -0.587 -13.144 -7.747 1.00 97.44 82 VAL A O 1
ATOM 640 N N . MET A 1 83 ? 1.072 -12.340 -9.047 1.00 95.75 83 MET A N 1
ATOM 641 C CA . MET A 1 83 ? 0.289 -11.200 -9.55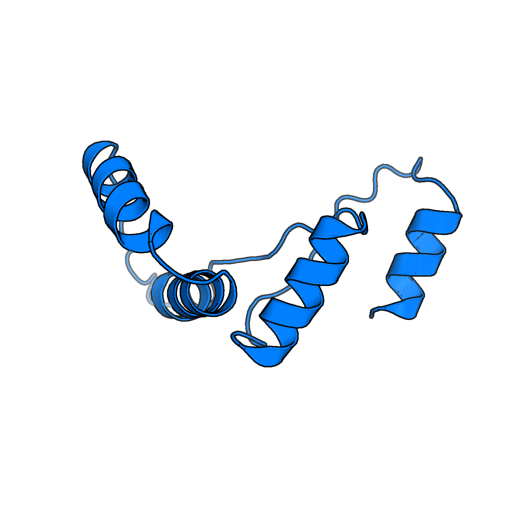6 1.00 95.75 83 MET A CA 1
ATOM 642 C C . MET A 1 83 ? -1.024 -11.640 -10.194 1.00 95.75 83 MET A C 1
ATOM 644 O O . MET A 1 83 ? -2.059 -11.027 -9.945 1.00 95.75 83 MET A O 1
ATOM 648 N N . GLU A 1 84 ? -0.979 -12.687 -11.018 1.00 95.44 84 GLU A N 1
ATOM 649 C CA . GLU A 1 84 ? -2.161 -13.216 -11.698 1.00 95.44 84 GLU A CA 1
ATOM 650 C C . GLU A 1 84 ? -3.108 -13.927 -10.723 1.00 95.44 84 GLU A C 1
ATOM 652 O O . GLU A 1 84 ? -4.324 -13.814 -10.861 1.00 95.44 84 GLU A O 1
ATOM 657 N N . ASN A 1 85 ? -2.578 -14.596 -9.695 1.00 95.69 85 ASN A N 1
ATOM 658 C CA . ASN A 1 85 ? -3.386 -15.303 -8.698 1.00 95.69 85 ASN A CA 1
ATOM 659 C C . ASN A 1 85 ? -4.151 -14.376 -7.739 1.00 95.69 85 ASN A C 1
ATOM 661 O O . ASN A 1 85 ? -5.186 -14.779 -7.209 1.00 95.69 85 ASN A O 1
ATOM 665 N N . VAL A 1 86 ? -3.642 -13.167 -7.475 1.00 92.44 86 VAL A N 1
ATOM 666 C CA . VAL A 1 86 ? -4.236 -12.221 -6.505 1.00 92.44 86 VAL A CA 1
ATOM 667 C C . VAL A 1 86 ? -4.952 -11.038 -7.160 1.00 92.44 86 VAL A C 1
ATOM 669 O O . VAL A 1 86 ? -5.316 -10.084 -6.467 1.00 92.44 86 VAL A O 1
ATOM 672 N N . ARG A 1 87 ? -5.096 -11.059 -8.486 1.00 81.81 87 ARG A N 1
ATOM 673 C CA . ARG A 1 87 ? -5.648 -9.956 -9.276 1.00 81.81 87 ARG A CA 1
ATOM 674 C C . ARG A 1 87 ? -7.156 -9.773 -9.131 1.00 81.81 87 ARG A C 1
ATOM 676 O O . ARG A 1 87 ? -7.877 -10.777 -8.946 1.00 81.81 87 ARG A O 1
#